Protein AF-A0A382PJ05-F1 (afdb_monomer)

Radius of gyration: 14.22 Å; Cα contacts (8 Å, |Δi|>4): 61; chains: 1; bounding box: 32×22×40 Å

Organism: NCBI:txid408172

pLDDT: mean 89.2, std 11.57, range [57.84, 98.69]

Sequence (62 aa):
MPGSIVTIGTFDGCHRGHQEIIKKVNSIAESLNKQSVLITFDPHPRHILQRGYKLPILMHIN

Nearest PDB structures (foldseek):
  5fo1-assembly1_B  TM=8.648E-01  e=4.129E-03  Corynebacterium ammoniagenes
  5fo1-assembly1_A  TM=8.664E-01  e=5.811E-03  Corynebacterium ammoniagenes
  5fnz-assembly1_B  TM=8.639E-01  e=7.637E-03  Corynebacterium ammoniagenes
  1t1v-assembly1_B  TM=4.778E-01  e=3.124E+00  Mus musculus

Mean predicted aligned error: 4.93 Å

Secondary structure (DSSP, 8-state):
---EEEEES--GGG-HHHHHHHHHHHHHHHHTT-EEEEE--SS-HHHHH-SSPPPPPS----

Foldseek 3Di:
DPDAQEDEDQCFPVDPVNVVVQVVRVVVCVVVVHYYYYHHDPVHVCVVVDPDDDDDTRDDDD

Solvent-accessible surface area (backbone atoms only — not comparable to full-atom values): 4024 Å² total; per-residue (Å²): 130,86,68,69,35,75,49,76,49,71,62,62,62,59,44,72,72,50,48,53,52,52,52,49,38,46,54,53,10,58,7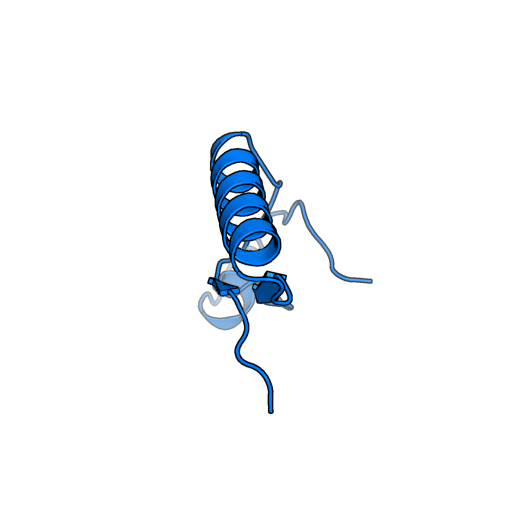8,66,78,37,49,57,45,80,48,66,51,86,74,52,67,63,73,76,73,49,95,68,88,79,73,91,73,75,61,78,92,129

InterPro domains:
  IPR004821 Cytidyltransferase-like domain [TIGR00125] (5-49)
  IPR014729 Rossmann-like alpha/beta/alpha sandwich fold [G3DSA:3.40.50.620] (1-62)
  IPR015864 FAD synthetase [PF06574] (3-56)

Structure (mmCIF, N/CA/C/O backbone):
data_AF-A0A382PJ05-F1
#
_entry.id   AF-A0A382PJ05-F1
#
loop_
_atom_site.group_PDB
_atom_site.id
_atom_site.type_symbol
_atom_site.label_atom_id
_atom_site.label_alt_id
_atom_site.label_comp_id
_atom_site.label_asym_id
_atom_site.label_entity_id
_atom_site.label_seq_id
_atom_site.pdbx_PDB_ins_code
_atom_site.Cartn_x
_atom_site.Cartn_y
_atom_site.Cartn_z
_atom_site.occupancy
_atom_site.B_iso_or_equiv
_atom_site.auth_seq_id
_atom_site.auth_comp_id
_atom_site.auth_asym_id
_atom_site.auth_atom_id
_atom_site.pdbx_PDB_model_num
ATOM 1 N N . MET A 1 1 ? -18.933 8.953 2.019 1.00 58.06 1 MET A N 1
ATOM 2 C CA . MET A 1 1 ? -18.097 7.748 2.224 1.00 58.06 1 MET A CA 1
ATOM 3 C C . MET A 1 1 ? -17.196 8.000 3.424 1.00 58.06 1 MET A C 1
ATOM 5 O O . MET A 1 1 ? -16.621 9.083 3.471 1.00 58.06 1 MET A O 1
ATOM 9 N N . PRO A 1 2 ? -17.100 7.103 4.420 1.00 80.69 2 PRO A N 1
ATOM 10 C CA . PRO A 1 2 ? -16.081 7.251 5.457 1.00 80.69 2 PRO A CA 1
ATOM 11 C C . PRO A 1 2 ? -14.688 7.216 4.803 1.00 80.69 2 PRO A C 1
ATOM 13 O O . PRO A 1 2 ? -14.468 6.432 3.886 1.00 80.69 2 PRO A O 1
ATOM 16 N N . GLY A 1 3 ? -13.781 8.105 5.222 1.00 91.50 3 GLY A N 1
ATOM 17 C CA . GLY A 1 3 ? -12.421 8.178 4.670 1.00 91.50 3 GLY A CA 1
ATOM 18 C C . GLY A 1 3 ? -11.597 6.902 4.899 1.00 91.50 3 GLY A C 1
ATOM 19 O O . GLY A 1 3 ? -11.933 6.089 5.758 1.00 91.50 3 GLY A O 1
ATOM 20 N N . SER A 1 4 ? -10.505 6.748 4.151 1.00 97.06 4 SER A N 1
ATOM 21 C CA . SER A 1 4 ? -9.580 5.609 4.229 1.00 97.06 4 SER A CA 1
ATOM 22 C C . SER A 1 4 ? -8.131 6.070 4.353 1.00 97.06 4 SER A C 1
ATOM 24 O O . SER A 1 4 ? -7.782 7.167 3.914 1.00 97.06 4 SER A O 1
ATOM 26 N N . ILE A 1 5 ? -7.276 5.210 4.903 1.00 98.31 5 ILE A N 1
ATOM 27 C CA . ILE A 1 5 ? -5.824 5.405 4.912 1.00 98.31 5 ILE A CA 1
ATOM 28 C C . ILE A 1 5 ? -5.238 4.580 3.778 1.00 98.31 5 ILE A C 1
ATOM 30 O O . ILE A 1 5 ? -5.438 3.369 3.723 1.00 98.31 5 ILE A O 1
ATOM 34 N N . VAL A 1 6 ? -4.551 5.242 2.853 1.00 97.88 6 VAL A N 1
ATOM 35 C CA . VAL A 1 6 ? -4.141 4.638 1.584 1.00 97.88 6 VAL A CA 1
ATOM 36 C C . VAL A 1 6 ? -2.625 4.642 1.461 1.00 97.88 6 VAL A C 1
ATOM 38 O O . VAL A 1 6 ? -1.969 5.630 1.787 1.00 97.88 6 VAL A O 1
ATOM 41 N N . THR A 1 7 ? -2.073 3.553 0.937 1.00 98.31 7 THR A N 1
ATOM 42 C CA . THR A 1 7 ? -0.720 3.523 0.377 1.00 98.31 7 THR A CA 1
ATOM 43 C C . THR A 1 7 ? -0.752 3.041 -1.065 1.00 98.31 7 THR A C 1
ATOM 45 O O . THR A 1 7 ? -1.623 2.258 -1.446 1.00 98.31 7 THR A O 1
ATOM 48 N N . ILE A 1 8 ? 0.177 3.546 -1.876 1.00 97.62 8 ILE A N 1
ATOM 49 C CA . ILE A 1 8 ? 0.265 3.266 -3.307 1.00 97.62 8 ILE A CA 1
ATOM 50 C C . ILE A 1 8 ? 1.716 2.934 -3.646 1.00 97.62 8 ILE A C 1
ATOM 52 O O . ILE A 1 8 ? 2.629 3.656 -3.246 1.00 97.62 8 ILE A O 1
ATOM 56 N N . GLY A 1 9 ? 1.934 1.856 -4.390 1.00 94.94 9 GLY A N 1
ATOM 57 C CA . GLY A 1 9 ? 3.264 1.429 -4.815 1.00 94.94 9 GLY A CA 1
ATOM 58 C C . GLY A 1 9 ? 3.206 0.132 -5.607 1.00 94.94 9 GLY A C 1
ATOM 59 O O . GLY A 1 9 ? 2.159 -0.494 -5.695 1.00 94.94 9 GLY A O 1
ATOM 60 N N . THR A 1 10 ? 4.326 -0.297 -6.1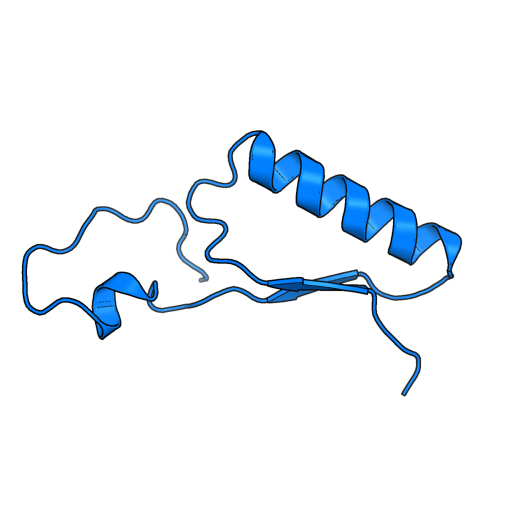87 1.00 93.31 10 THR A N 1
ATOM 61 C CA . THR A 1 10 ? 4.375 -1.598 -6.881 1.00 93.31 10 THR A CA 1
ATOM 62 C C . THR A 1 10 ? 4.289 -2.765 -5.905 1.00 93.31 10 THR A C 1
ATOM 64 O O . THR A 1 10 ? 3.802 -3.829 -6.267 1.00 93.31 10 THR A O 1
ATOM 67 N N . PHE A 1 11 ? 4.774 -2.572 -4.673 1.00 93.94 11 PHE A N 1
ATOM 68 C CA . PHE A 1 11 ? 4.830 -3.579 -3.610 1.00 93.94 11 PHE A CA 1
ATOM 69 C C . PHE A 1 11 ? 5.507 -4.905 -4.007 1.00 93.94 11 PHE A C 1
ATOM 71 O O . PHE A 1 11 ? 5.490 -5.862 -3.235 1.00 93.94 11 PHE A O 1
ATOM 78 N N . ASP A 1 12 ? 6.176 -4.947 -5.161 1.00 91.69 12 ASP A N 1
ATOM 79 C CA . ASP A 1 12 ? 6.775 -6.147 -5.731 1.00 91.69 12 ASP A CA 1
ATOM 80 C C . ASP A 1 12 ? 7.800 -6.765 -4.764 1.00 91.69 12 ASP A C 1
ATOM 82 O O . ASP A 1 12 ? 8.651 -6.074 -4.198 1.00 91.69 12 ASP A O 1
ATOM 86 N N . GLY A 1 13 ? 7.645 -8.061 -4.488 1.00 91.69 13 GLY A N 1
ATOM 87 C CA . GLY A 1 13 ? 8.447 -8.808 -3.514 1.00 91.69 13 GLY A CA 1
ATOM 88 C C . GLY A 1 13 ? 8.185 -8.514 -2.028 1.00 91.69 13 GLY A C 1
ATOM 89 O O . GLY A 1 13 ? 8.816 -9.154 -1.192 1.00 91.69 13 GLY A O 1
ATOM 90 N N . CYS A 1 14 ? 7.296 -7.570 -1.673 1.00 93.25 14 CYS A N 1
ATOM 91 C CA . CYS A 1 14 ? 6.859 -7.251 -0.297 1.00 93.25 14 CYS A CA 1
ATOM 92 C C . CYS A 1 14 ? 7.974 -7.324 0.777 1.00 93.25 14 CYS A C 1
ATOM 94 O O . CYS A 1 14 ? 7.816 -7.892 1.863 1.00 93.25 14 CYS A O 1
ATOM 96 N N . HIS A 1 15 ? 9.143 -6.762 0.458 1.00 95.19 15 HIS A N 1
ATOM 97 C CA . HIS A 1 15 ? 10.314 -6.792 1.329 1.00 95.19 15 HIS A CA 1
ATOM 98 C C . HIS A 1 15 ? 10.094 -5.981 2.619 1.00 95.19 15 HIS A C 1
ATOM 100 O O . HIS A 1 15 ? 9.116 -5.248 2.762 1.00 95.19 15 HIS A O 1
ATOM 106 N N . ARG A 1 16 ? 11.067 -6.003 3.538 1.00 97.94 16 ARG A N 1
ATOM 107 C CA . ARG A 1 16 ? 10.975 -5.344 4.859 1.00 97.94 16 ARG A CA 1
ATOM 108 C C . ARG A 1 16 ? 10.480 -3.891 4.801 1.00 97.94 16 ARG A C 1
ATOM 110 O O . ARG A 1 16 ? 9.580 -3.537 5.544 1.00 97.94 16 ARG A O 1
ATOM 117 N N . GLY A 1 17 ? 10.987 -3.076 3.871 1.00 97.50 17 GLY A N 1
ATOM 118 C CA . GLY A 1 17 ? 10.488 -1.705 3.671 1.00 97.50 17 GLY A CA 1
ATOM 119 C C . GLY A 1 17 ? 8.981 -1.609 3.371 1.00 97.50 17 GLY A C 1
ATOM 120 O O . GLY A 1 17 ? 8.283 -0.821 4.000 1.00 97.50 17 GLY A O 1
ATOM 121 N N . HIS A 1 18 ? 8.454 -2.447 2.472 1.00 97.44 18 HIS A N 1
ATOM 122 C CA . HIS A 1 18 ? 7.017 -2.522 2.194 1.00 97.44 18 HIS A CA 1
ATOM 123 C C . HIS A 1 18 ? 6.215 -2.962 3.424 1.00 97.44 18 HIS A C 1
ATOM 125 O O . HIS A 1 18 ? 5.164 -2.391 3.705 1.00 97.44 18 HIS A O 1
ATOM 131 N N . GLN A 1 19 ? 6.728 -3.928 4.189 1.00 97.88 19 GLN A N 1
ATOM 132 C CA . GLN A 1 19 ? 6.075 -4.406 5.410 1.00 97.88 19 GLN A CA 1
ATOM 133 C C . GLN A 1 19 ? 5.943 -3.294 6.455 1.00 97.88 19 GLN A C 1
ATOM 135 O O . GLN A 1 19 ? 4.894 -3.174 7.082 1.00 97.88 19 GLN A O 1
ATOM 140 N N . GLU A 1 20 ? 6.961 -2.444 6.615 1.00 98.56 20 GLU A N 1
ATOM 141 C CA . GLU A 1 20 ? 6.889 -1.297 7.528 1.00 98.56 20 GLU A CA 1
ATOM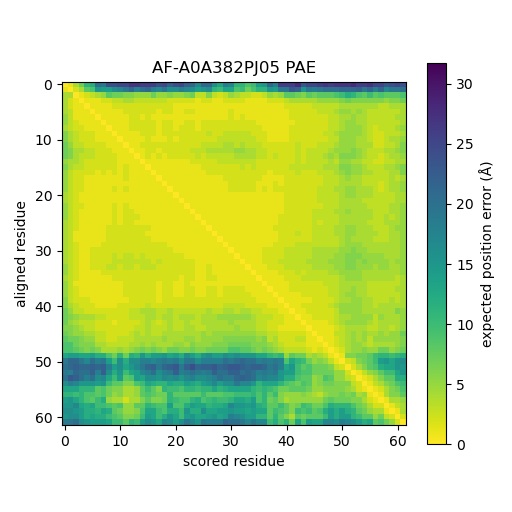 142 C C . GLU A 1 20 ? 5.854 -0.255 7.074 1.00 98.56 20 GLU A C 1
ATOM 144 O O . GLU A 1 20 ? 5.101 0.265 7.900 1.00 98.56 20 GLU A O 1
ATOM 149 N N . ILE A 1 21 ? 5.734 -0.006 5.764 1.00 98.44 21 ILE A N 1
ATOM 150 C CA . ILE A 1 21 ? 4.688 0.870 5.212 1.00 98.44 21 ILE A CA 1
ATOM 151 C C . ILE A 1 21 ? 3.294 0.290 5.495 1.00 98.44 21 ILE A C 1
ATOM 153 O O . ILE A 1 21 ? 2.426 1.003 5.996 1.00 98.44 21 ILE A O 1
ATOM 157 N N . ILE A 1 22 ? 3.084 -1.005 5.236 1.00 98.31 22 ILE A N 1
ATOM 158 C CA . ILE A 1 22 ? 1.801 -1.686 5.472 1.00 98.31 22 ILE A CA 1
ATOM 159 C C . ILE A 1 22 ? 1.427 -1.645 6.960 1.00 98.31 22 ILE A C 1
ATOM 161 O O . ILE A 1 22 ? 0.301 -1.283 7.302 1.00 98.31 22 ILE A O 1
ATOM 165 N N . LYS A 1 23 ? 2.377 -1.936 7.860 1.00 98.56 23 LYS A N 1
ATOM 166 C CA . LYS A 1 23 ? 2.170 -1.827 9.315 1.00 98.56 23 LYS A CA 1
ATOM 167 C C . LYS A 1 23 ? 1.751 -0.416 9.717 1.00 98.56 23 LYS A C 1
ATOM 169 O O . LYS A 1 23 ? 0.816 -0.257 10.500 1.00 98.56 23 LYS A O 1
ATOM 174 N N . LYS A 1 24 ? 2.410 0.612 9.170 1.00 98.62 24 LYS A N 1
ATOM 175 C CA . LYS A 1 24 ? 2.098 2.010 9.481 1.00 98.62 24 LYS A CA 1
ATOM 176 C C . LYS A 1 24 ? 0.690 2.391 9.028 1.00 98.62 24 LYS A C 1
ATOM 178 O O . LYS A 1 24 ? -0.042 3.007 9.796 1.00 98.62 24 LYS A O 1
ATOM 183 N N . VAL A 1 25 ? 0.308 2.001 7.813 1.00 98.56 25 VAL A N 1
ATOM 184 C CA . VAL A 1 25 ? -1.031 2.247 7.256 1.00 98.56 25 VAL A CA 1
ATOM 185 C C . VAL A 1 25 ? -2.108 1.574 8.105 1.00 98.56 25 VAL A C 1
ATOM 187 O O . VAL A 1 25 ? -3.081 2.231 8.469 1.00 98.56 25 VAL A O 1
ATOM 190 N N . ASN A 1 26 ? -1.910 0.306 8.479 1.00 98.62 26 ASN A N 1
ATOM 191 C CA . ASN A 1 26 ? -2.847 -0.432 9.329 1.00 98.62 26 ASN A CA 1
ATOM 192 C C . ASN A 1 26 ? -2.991 0.208 10.714 1.00 98.62 26 ASN A C 1
ATOM 194 O O . ASN A 1 26 ? -4.110 0.438 11.160 1.00 98.62 26 ASN A O 1
ATOM 198 N N . SER A 1 27 ? -1.877 0.573 11.355 1.00 98.69 27 SER A N 1
ATOM 199 C CA . SER A 1 27 ? -1.891 1.221 12.672 1.00 98.69 27 SER A CA 1
ATOM 200 C C . SER A 1 27 ? -2.647 2.556 12.660 1.00 98.69 27 SER A C 1
ATOM 202 O O . SER A 1 27 ? -3.441 2.829 13.560 1.00 98.69 27 SER A O 1
ATOM 204 N N . ILE A 1 28 ? -2.451 3.384 11.625 1.00 98.38 28 ILE A N 1
ATOM 205 C CA . ILE A 1 28 ? -3.187 4.650 11.487 1.00 98.38 28 ILE A CA 1
ATOM 206 C C . ILE A 1 28 ? -4.678 4.376 11.245 1.00 98.38 28 ILE A C 1
ATOM 208 O O . ILE A 1 28 ? -5.521 5.006 11.885 1.00 98.38 28 ILE A O 1
ATOM 212 N N . ALA A 1 29 ? -5.013 3.441 10.352 1.00 98.25 29 ALA A N 1
ATOM 213 C CA . ALA A 1 29 ? -6.398 3.091 10.043 1.00 98.25 29 ALA A CA 1
ATOM 214 C C . ALA A 1 29 ? -7.158 2.608 11.288 1.00 98.25 29 ALA A C 1
ATOM 216 O O . ALA A 1 29 ? -8.248 3.108 11.568 1.00 98.25 29 ALA A O 1
ATOM 217 N N . GLU A 1 30 ? -6.540 1.729 12.078 1.00 98.12 30 GLU A N 1
ATOM 218 C CA . GLU A 1 30 ? -7.084 1.222 13.339 1.00 98.12 30 GLU A CA 1
ATOM 219 C C . GLU A 1 30 ? -7.333 2.356 14.343 1.00 98.12 30 GLU A C 1
ATOM 221 O O . GLU A 1 30 ? -8.450 2.507 14.835 1.00 98.12 30 GLU A O 1
ATOM 226 N N . SER A 1 31 ? -6.343 3.230 14.568 1.00 98.25 31 SER A N 1
ATOM 227 C CA . SER A 1 31 ? -6.476 4.360 15.505 1.00 98.25 31 SER A CA 1
ATOM 228 C C . SER A 1 31 ? -7.594 5.349 15.152 1.00 98.25 31 SER A C 1
ATOM 230 O O . SER A 1 31 ? -8.116 6.036 16.027 1.00 98.25 31 SER A O 1
ATOM 232 N N . LEU A 1 32 ? -7.972 5.425 13.874 1.00 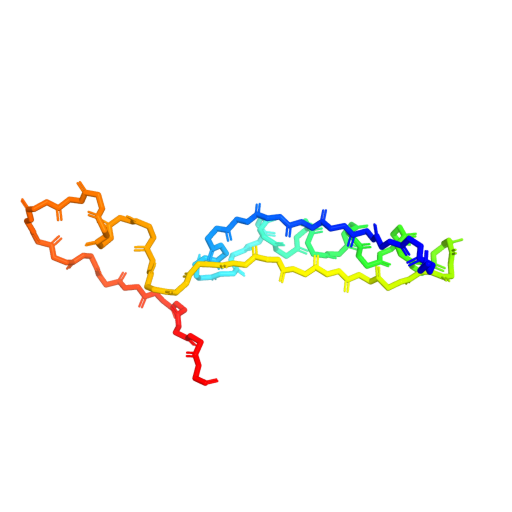97.19 32 LEU A N 1
ATOM 233 C CA . LEU A 1 32 ? -9.001 6.334 13.367 1.00 97.19 32 LEU A CA 1
ATOM 234 C C . LEU A 1 32 ? -10.343 5.633 13.108 1.00 97.19 32 LEU A C 1
ATOM 236 O O . LEU A 1 32 ? -11.274 6.272 12.603 1.00 97.19 32 LEU A O 1
ATOM 240 N N . ASN A 1 33 ? -10.448 4.336 13.424 1.00 96.94 33 ASN A N 1
ATOM 241 C CA . ASN A 1 33 ? -11.583 3.480 13.079 1.00 96.94 33 ASN A CA 1
ATOM 242 C C . ASN A 1 33 ? -11.966 3.605 11.586 1.00 96.94 33 ASN A C 1
ATOM 244 O O . ASN A 1 33 ? -13.128 3.825 11.226 1.00 96.94 33 ASN A O 1
ATOM 248 N N . LYS A 1 34 ? -10.951 3.564 10.711 1.00 97.06 34 LYS A N 1
ATOM 249 C CA . LYS A 1 34 ? -11.058 3.647 9.245 1.00 97.06 34 LYS A CA 1
ATOM 250 C C . LYS A 1 34 ? -10.506 2.385 8.586 1.00 97.06 34 LYS A C 1
ATOM 252 O O . LYS A 1 34 ? -9.830 1.579 9.210 1.00 97.06 34 LYS A O 1
ATOM 257 N N . GLN A 1 35 ? -10.785 2.237 7.294 1.00 97.19 35 GLN A N 1
ATOM 258 C CA . GLN A 1 35 ? -10.226 1.166 6.468 1.00 97.19 35 GLN A 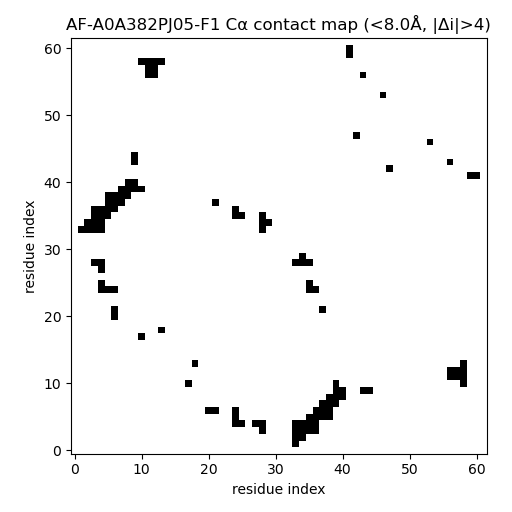CA 1
ATOM 259 C C . GLN A 1 35 ? -8.808 1.522 6.002 1.00 97.19 35 GLN A C 1
ATOM 261 O O . GLN A 1 35 ? -8.555 2.669 5.611 1.00 97.19 35 GLN A O 1
ATOM 266 N N . SER A 1 36 ? -7.904 0.541 6.005 1.00 98.00 36 SER A N 1
ATOM 267 C CA . SER A 1 36 ? -6.632 0.606 5.285 1.00 98.00 36 SER A CA 1
ATOM 268 C C . SER A 1 36 ? -6.800 0.078 3.861 1.00 98.00 36 SER A C 1
ATOM 270 O O . SER A 1 36 ? -7.504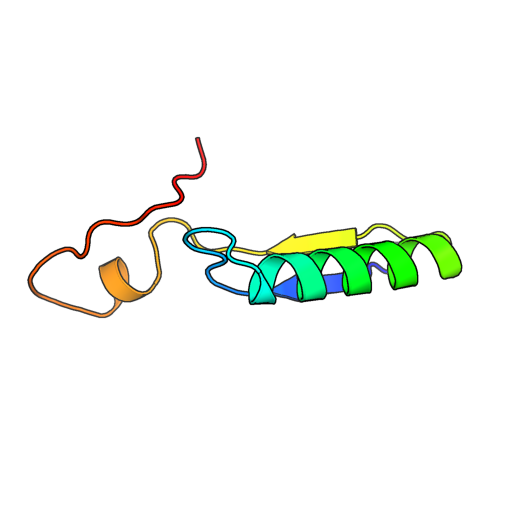 -0.900 3.625 1.00 98.00 36 SER A O 1
ATOM 272 N N . VAL A 1 37 ? -6.158 0.735 2.895 1.00 97.56 37 VAL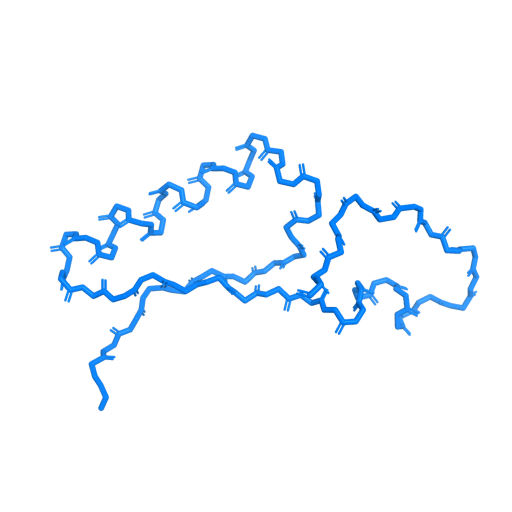 A N 1
ATOM 273 C CA . VAL A 1 37 ? -6.208 0.358 1.477 1.00 97.56 37 VAL A CA 1
ATOM 274 C C . VAL A 1 37 ? -4.798 0.369 0.897 1.00 97.56 37 VAL A C 1
ATOM 276 O O . VAL A 1 37 ? -4.048 1.332 1.070 1.00 97.56 37 VAL A O 1
ATOM 279 N N . LEU A 1 38 ? -4.451 -0.693 0.174 1.00 96.94 38 LEU A N 1
ATOM 280 C CA . LEU A 1 38 ? -3.241 -0.774 -0.635 1.00 96.94 38 LEU A CA 1
ATOM 281 C C . LEU A 1 38 ? -3.643 -0.752 -2.106 1.00 96.94 38 LEU A C 1
ATOM 283 O O . LEU A 1 38 ? -4.400 -1.607 -2.558 1.00 96.94 38 LEU A O 1
ATOM 287 N N . ILE A 1 39 ? -3.121 0.221 -2.844 1.00 96.31 39 ILE A N 1
ATOM 288 C CA . ILE A 1 39 ? -3.250 0.286 -4.297 1.00 96.31 39 ILE A CA 1
ATOM 289 C C . ILE A 1 39 ? -1.918 -0.149 -4.896 1.00 96.31 39 ILE A C 1
ATOM 291 O O . ILE A 1 39 ? -0.861 0.389 -4.563 1.00 96.31 39 ILE A O 1
ATOM 295 N N . THR A 1 40 ? -1.981 -1.125 -5.789 1.00 95.06 40 THR A N 1
ATOM 296 C CA . THR A 1 40 ? -0.829 -1.607 -6.548 1.00 95.06 40 THR A CA 1
ATOM 297 C C . THR A 1 40 ? -1.182 -1.693 -8.030 1.00 95.06 40 THR A C 1
ATOM 299 O O . THR A 1 40 ? -2.271 -1.296 -8.445 1.00 95.06 40 THR A O 1
ATOM 302 N N . PHE A 1 41 ? -0.236 -2.145 -8.840 1.00 90.25 41 PHE A N 1
ATOM 303 C CA . PHE A 1 41 ? -0.292 -2.083 -10.287 1.00 90.25 41 PHE A CA 1
ATOM 304 C C . PHE A 1 41 ? -0.143 -3.478 -10.880 1.00 90.25 41 PHE A C 1
ATOM 306 O O . PHE A 1 41 ? 0.897 -4.116 -10.709 1.00 90.25 41 PHE A O 1
ATOM 313 N N . ASP A 1 42 ? -1.152 -3.897 -11.634 1.00 87.88 42 ASP A N 1
ATOM 314 C CA . ASP A 1 42 ? -1.091 -5.068 -12.497 1.00 87.88 42 ASP A CA 1
ATOM 315 C C . ASP A 1 42 ? -1.587 -4.686 -13.907 1.00 87.88 42 ASP A C 1
ATOM 317 O O . ASP A 1 42 ? -2.679 -4.124 -14.028 1.00 87.88 42 ASP A O 1
ATOM 321 N N . PRO A 1 43 ? -0.788 -4.899 -14.973 1.00 86.50 43 PRO A N 1
ATOM 322 C CA . PRO A 1 43 ? 0.592 -5.394 -14.961 1.00 86.50 43 PRO A CA 1
ATOM 323 C C . PRO A 1 43 ? 1.572 -4.391 -14.328 1.00 86.50 43 PRO A C 1
ATOM 325 O O . PRO A 1 43 ? 1.353 -3.178 -14.353 1.00 86.50 43 PRO A O 1
ATOM 328 N N . HIS A 1 44 ? 2.695 -4.895 -13.803 1.00 87.88 44 HIS A N 1
ATOM 329 C CA . HIS A 1 44 ? 3.733 -4.065 -13.180 1.00 87.88 44 HIS A CA 1
ATOM 330 C C . HIS A 1 44 ? 4.122 -2.860 -14.075 1.00 87.88 44 HIS A C 1
ATOM 332 O O . HIS A 1 44 ? 4.368 -3.061 -15.269 1.00 87.88 44 HIS A O 1
ATOM 338 N N . PRO A 1 45 ? 4.282 -1.620 -13.556 1.00 88.75 45 PRO A N 1
ATOM 339 C CA . PRO A 1 45 ? 4.385 -0.413 -14.388 1.00 88.75 45 PRO A CA 1
ATOM 340 C C . PRO A 1 45 ? 5.544 -0.438 -15.390 1.00 88.75 45 PRO A C 1
ATOM 342 O O . PRO A 1 45 ? 5.431 0.083 -16.498 1.00 88.75 45 PRO A O 1
ATOM 345 N N . ARG A 1 46 ? 6.657 -1.104 -15.046 1.00 86.06 46 ARG A N 1
ATOM 346 C CA . ARG A 1 46 ? 7.782 -1.295 -15.981 1.00 86.06 46 ARG A CA 1
ATOM 347 C C . ARG A 1 46 ? 7.400 -2.083 -17.238 1.00 86.06 46 ARG A C 1
ATOM 349 O O . ARG A 1 46 ? 7.964 -1.795 -18.284 1.00 86.06 46 ARG A O 1
ATOM 356 N N . HIS A 1 47 ? 6.451 -3.021 -17.168 1.00 86.25 47 HIS A N 1
ATOM 357 C CA . HIS A 1 47 ? 5.969 -3.758 -18.343 1.00 86.25 47 HIS A CA 1
ATOM 358 C C . HIS A 1 47 ? 5.214 -2.871 -19.330 1.00 86.25 47 HIS A C 1
ATOM 360 O O . HIS A 1 47 ? 5.187 -3.173 -20.519 1.00 86.25 47 HIS A O 1
ATOM 366 N N . ILE A 1 48 ? 4.611 -1.786 -18.844 1.00 86.69 48 ILE A N 1
ATOM 367 C CA . ILE A 1 48 ? 3.930 -0.807 -19.690 1.00 86.69 48 ILE A CA 1
ATOM 368 C C . ILE A 1 48 ? 4.933 0.196 -20.270 1.00 86.69 48 ILE A C 1
ATOM 370 O O . ILE A 1 48 ? 4.835 0.570 -21.436 1.00 86.69 48 ILE A O 1
ATOM 374 N N . LEU A 1 49 ? 5.908 0.630 -19.465 1.00 86.38 49 LEU A N 1
ATOM 375 C CA . LEU A 1 49 ? 6.807 1.731 -19.821 1.00 86.38 49 LEU A CA 1
ATOM 376 C C . LEU A 1 49 ? 8.046 1.309 -20.629 1.00 86.38 49 LEU A C 1
ATOM 378 O O . LEU A 1 49 ? 8.582 2.131 -21.369 1.00 86.38 49 LEU A O 1
ATOM 382 N N . GLN A 1 50 ? 8.530 0.067 -20.508 1.00 82.38 50 GLN A N 1
ATOM 383 C CA . GLN A 1 50 ? 9.708 -0.403 -21.250 1.00 82.38 50 GLN A CA 1
ATOM 384 C C . GLN A 1 50 ? 9.332 -1.268 -22.458 1.00 82.38 50 GLN A C 1
ATOM 386 O O . GLN A 1 50 ? 8.636 -2.273 -22.334 1.00 82.38 50 GLN A O 1
ATOM 391 N N . ARG A 1 51 ? 9.891 -0.929 -23.629 1.00 67.06 51 ARG A N 1
ATOM 392 C CA . ARG A 1 51 ? 9.970 -1.826 -24.793 1.00 67.06 51 ARG A CA 1
ATOM 393 C C . ARG A 1 51 ? 11.297 -2.586 -24.728 1.00 67.06 51 ARG A C 1
ATOM 395 O O . ARG A 1 51 ? 12.322 -2.070 -25.159 1.00 67.06 51 ARG A O 1
ATOM 402 N N . GLY A 1 52 ? 11.296 -3.773 -24.127 1.00 69.94 52 GLY A N 1
ATOM 403 C CA . GLY A 1 52 ? 12.506 -4.577 -23.923 1.00 69.94 52 GLY A CA 1
ATOM 404 C C . GLY A 1 52 ? 12.290 -5.747 -22.961 1.00 69.94 52 GLY A C 1
ATOM 405 O O . GLY A 1 52 ? 11.151 -6.131 -22.701 1.00 69.94 52 GLY A O 1
ATOM 406 N N . TYR A 1 53 ? 13.386 -6.321 -22.455 1.00 66.19 53 TYR A N 1
ATOM 407 C CA . TYR A 1 53 ? 13.387 -7.488 -21.564 1.00 66.19 53 TYR A CA 1
ATOM 408 C C . TYR A 1 53 ? 12.402 -7.340 -20.395 1.00 66.19 53 TYR A C 1
ATOM 410 O O . TYR A 1 53 ? 12.479 -6.390 -19.617 1.00 66.19 53 TYR A O 1
ATOM 418 N N . LYS A 1 54 ? 11.497 -8.316 -20.249 1.00 67.69 54 LYS A N 1
ATOM 419 C CA . LYS A 1 54 ? 10.616 -8.412 -19.083 1.00 67.69 54 LYS A CA 1
ATOM 420 C C . LYS A 1 54 ? 11.443 -8.831 -17.875 1.00 67.69 54 LYS A C 1
ATOM 422 O O . LYS A 1 54 ? 12.052 -9.899 -17.878 1.00 67.69 54 LYS A O 1
ATOM 427 N N . LEU A 1 55 ? 11.467 -7.977 -16.859 1.00 71.69 55 LEU A N 1
ATOM 428 C CA . LEU A 1 55 ? 12.025 -8.341 -15.564 1.00 71.69 55 LEU A CA 1
ATOM 429 C C . LEU A 1 55 ? 11.131 -9.408 -14.917 1.00 71.69 55 LEU A C 1
ATOM 431 O O . LEU A 1 55 ? 9.908 -9.313 -15.035 1.00 71.69 55 LEU A O 1
ATOM 435 N N . PRO A 1 56 ? 11.710 -10.400 -14.224 1.00 76.56 56 PRO A N 1
ATOM 436 C CA . PRO A 1 56 ? 10.921 -11.285 -13.383 1.00 76.56 56 PRO A CA 1
ATOM 437 C C . PRO A 1 56 ? 10.279 -10.457 -12.262 1.00 76.56 56 PRO A C 1
ATOM 439 O O . PRO A 1 56 ? 10.981 -9.777 -11.512 1.00 76.56 56 PRO A O 1
ATOM 442 N N . ILE A 1 57 ? 8.948 -10.496 -12.190 1.00 83.12 57 ILE A N 1
ATOM 443 C CA . ILE A 1 57 ? 8.146 -9.860 -11.139 1.00 83.12 57 ILE A CA 1
ATOM 444 C C . ILE A 1 57 ? 7.869 -10.915 -10.063 1.00 83.12 57 ILE A C 1
ATOM 446 O O . ILE A 1 57 ? 7.598 -12.073 -10.383 1.00 83.12 57 ILE A O 1
ATOM 450 N N . LEU A 1 58 ? 7.970 -10.531 -8.792 1.00 79.25 58 LEU A N 1
ATOM 451 C CA . LEU A 1 58 ? 7.792 -11.428 -7.647 1.00 79.25 58 LEU A CA 1
ATOM 452 C C . LEU A 1 58 ? 6.338 -11.479 -7.163 1.00 79.25 58 LEU A C 1
ATOM 454 O O . LEU A 1 58 ? 5.921 -12.488 -6.600 1.00 79.25 58 LEU A O 1
ATOM 458 N N . MET A 1 59 ? 5.568 -10.410 -7.370 1.00 72.06 59 MET A N 1
ATOM 459 C CA . MET A 1 59 ? 4.132 -10.369 -7.096 1.00 72.06 59 MET A CA 1
ATOM 460 C C . MET A 1 59 ? 3.291 -10.409 -8.374 1.00 72.06 59 MET A C 1
ATOM 462 O O . MET A 1 59 ? 3.426 -9.562 -9.251 1.00 72.06 59 MET A O 1
ATOM 466 N N . HIS A 1 60 ? 2.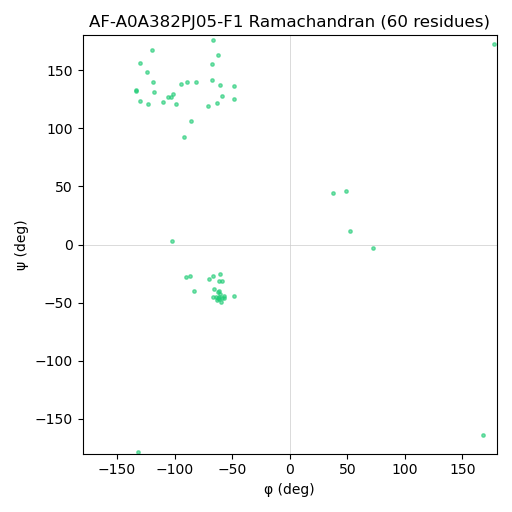353 -11.353 -8.413 1.00 66.31 60 HIS A N 1
ATOM 467 C CA . HIS A 1 60 ? 1.235 -11.390 -9.353 1.00 66.31 60 HIS A CA 1
ATOM 468 C C . HIS A 1 60 ? -0.071 -11.307 -8.558 1.00 66.31 60 HIS A C 1
ATOM 470 O O . HIS A 1 60 ? -0.236 -12.027 -7.571 1.00 66.31 60 HIS A O 1
ATOM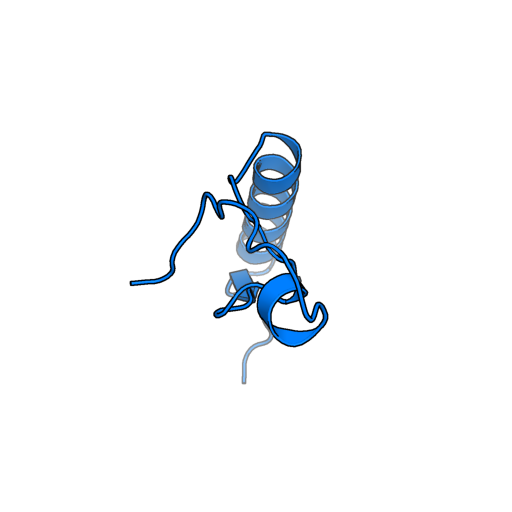 476 N N . ILE A 1 61 ? -0.977 -10.419 -8.969 1.00 66.00 61 ILE A N 1
ATOM 477 C CA . ILE A 1 61 ? -2.330 -10.344 -8.413 1.00 66.00 61 ILE A CA 1
ATOM 478 C C . ILE A 1 61 ? -3.159 -11.354 -9.208 1.00 66.00 61 ILE A C 1
ATOM 480 O O . ILE A 1 61 ? -3.396 -11.139 -10.392 1.00 66.00 61 ILE A O 1
ATOM 484 N N . ASN A 1 62 ? -3.503 -12.487 -8.593 1.00 57.84 62 ASN A N 1
ATOM 485 C CA . ASN A 1 62 ? -4.435 -13.457 -9.179 1.00 57.84 62 ASN A CA 1
ATOM 486 C C . ASN A 1 62 ? -5.876 -13.083 -8.839 1.00 57.84 62 ASN A C 1
ATOM 488 O O . ASN A 1 62 ? -6.096 -12.644 -7.685 1.00 57.84 62 ASN A O 1
#